Protein AF-A0A2U8TR05-F1 (afdb_monomer_lite)

pLDDT: mean 70.83, std 16.11, range [38.09, 92.12]

Secondary structure (DSSP, 8-state):
----B-TTSSEEEETTEEEEPP-TTS-HHHHHHHHHHHHHHHHHHHHHT-TTSTTS----------

Foldseek 3Di:
DDFPADPQNQWTDDPNDIDGDDRPVPPPPPVVVVVVVVVVVVVVCVVVVVPPPPPPDDDDPPDDDD

Radius of gyration: 18.85 Å; chains: 1; bounding box: 35×30×50 Å

Structure (mmCIF, N/CA/C/O backbone):
data_AF-A0A2U8TR05-F1
#
_entry.id   AF-A0A2U8TR05-F1
#
loop_
_atom_site.group_PDB
_atom_site.id
_atom_site.type_symbol
_atom_site.label_atom_id
_atom_site.label_alt_id
_atom_site.label_comp_id
_atom_site.label_asym_id
_atom_site.label_entity_id
_atom_site.label_seq_id
_atom_site.pdbx_PDB_ins_code
_atom_site.Cartn_x
_atom_site.Cartn_y
_atom_site.Cartn_z
_atom_site.occupancy
_atom_site.B_iso_or_equiv
_atom_site.auth_seq_id
_atom_site.auth_comp_id
_atom_site.auth_asym_id
_atom_site.auth_atom_id
_atom_site.pdbx_PDB_model_num
ATOM 1 N N . MET A 1 1 ? 13.932 -10.475 -22.050 1.00 43.81 1 MET A N 1
ATOM 2 C CA . MET A 1 1 ? 13.317 -9.129 -22.036 1.00 43.81 1 MET A CA 1
ATOM 3 C C . MET A 1 1 ? 13.714 -8.440 -20.742 1.00 43.81 1 MET A C 1
ATOM 5 O O . MET A 1 1 ? 13.117 -8.703 -19.707 1.00 43.81 1 MET A O 1
ATOM 9 N N . SER A 1 2 ? 14.779 -7.643 -20.773 1.00 50.56 2 SER A N 1
ATOM 10 C CA . SER A 1 2 ? 15.221 -6.855 -19.623 1.00 50.56 2 SER A CA 1
ATOM 11 C C . SER A 1 2 ? 14.244 -5.697 -19.418 1.00 50.56 2 SER A C 1
ATOM 13 O O . SER A 1 2 ? 14.139 -4.796 -20.246 1.00 50.56 2 SER A O 1
ATOM 15 N N . LYS A 1 3 ? 13.472 -5.739 -18.330 1.00 60.03 3 LYS A N 1
ATOM 16 C CA . LYS A 1 3 ? 12.692 -4.585 -17.881 1.00 60.03 3 LYS A CA 1
ATOM 17 C C . LYS A 1 3 ? 13.710 -3.540 -17.423 1.00 60.03 3 LYS A C 1
ATOM 19 O O . LYS A 1 3 ? 14.527 -3.844 -16.558 1.00 60.03 3 LYS A O 1
ATOM 24 N N . ALA A 1 4 ? 13.720 -2.366 -18.052 1.00 70.69 4 ALA A N 1
ATOM 25 C CA . ALA A 1 4 ? 14.604 -1.270 -17.671 1.00 70.69 4 ALA A CA 1
ATOM 26 C C . ALA A 1 4 ? 14.140 -0.711 -16.318 1.00 70.69 4 ALA A C 1
ATOM 28 O O . ALA A 1 4 ? 13.348 0.231 -16.247 1.00 70.69 4 ALA A O 1
ATOM 29 N N . THR A 1 5 ? 14.567 -1.384 -15.257 1.00 78.50 5 THR A N 1
ATOM 30 C CA . THR A 1 5 ? 14.449 -0.944 -13.872 1.00 78.50 5 THR A CA 1
ATOM 31 C C . THR A 1 5 ? 15.750 -0.239 -13.510 1.00 78.50 5 THR A C 1
ATOM 33 O O . THR A 1 5 ? 16.826 -0.664 -13.939 1.00 78.50 5 THR A O 1
ATOM 36 N N . THR A 1 6 ? 15.671 0.849 -12.752 1.00 81.38 6 THR A N 1
ATOM 37 C CA . THR A 1 6 ? 16.860 1.524 -12.233 1.00 81.38 6 THR A CA 1
ATOM 38 C C . THR A 1 6 ? 17.665 0.575 -11.325 1.00 81.38 6 THR A C 1
ATOM 40 O O . THR A 1 6 ? 17.075 -0.321 -10.716 1.00 81.38 6 THR A O 1
ATOM 43 N N . PRO A 1 7 ? 19.003 0.717 -11.224 1.00 79.38 7 PRO A N 1
ATOM 44 C CA . PRO A 1 7 ? 19.837 -0.188 -10.418 1.00 79.38 7 PRO A CA 1
ATOM 45 C C . PRO A 1 7 ? 19.437 -0.258 -8.938 1.00 79.38 7 PRO A C 1
ATOM 47 O O . PRO A 1 7 ? 19.639 -1.275 -8.286 1.00 79.38 7 PRO A O 1
ATOM 50 N N . ASP A 1 8 ? 18.845 0.819 -8.425 1.00 75.25 8 ASP A N 1
ATOM 51 C CA . ASP A 1 8 ? 18.298 0.932 -7.073 1.00 75.25 8 ASP A CA 1
ATOM 52 C C . ASP A 1 8 ? 16.909 0.282 -6.914 1.00 7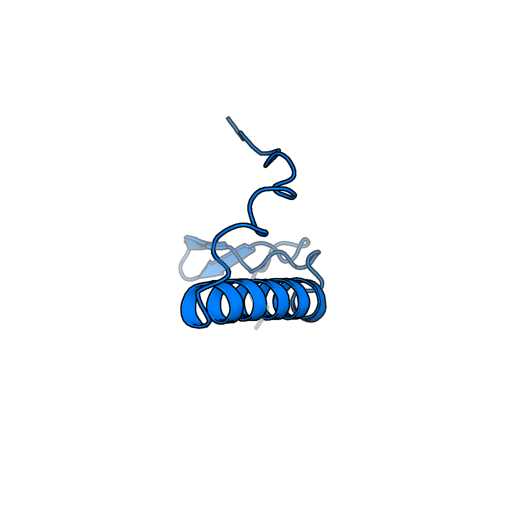5.25 8 ASP A C 1
ATOM 54 O O . ASP A 1 8 ? 16.362 0.264 -5.816 1.00 75.25 8 ASP A O 1
ATOM 58 N N . GLY A 1 9 ? 16.309 -0.238 -7.989 1.00 79.12 9 GLY A N 1
ATOM 59 C CA . GLY A 1 9 ? 15.013 -0.920 -7.973 1.00 79.12 9 GLY A CA 1
ATOM 60 C C . GLY A 1 9 ? 13.801 -0.004 -7.774 1.00 79.12 9 GLY A C 1
ATOM 61 O O . GLY A 1 9 ? 12.668 -0.484 -7.799 1.00 79.12 9 GLY A O 1
ATOM 62 N N . GLN A 1 10 ? 14.013 1.302 -7.591 1.00 83.62 10 GLN A N 1
ATOM 63 C CA . GLN A 1 10 ? 12.964 2.250 -7.208 1.00 83.62 10 GLN A CA 1
ATOM 64 C C . GLN A 1 10 ? 12.110 2.733 -8.379 1.00 83.62 10 GLN A C 1
ATOM 66 O O . GLN A 1 10 ? 11.024 3.267 -8.152 1.00 83.62 10 GLN A O 1
ATOM 71 N N . TYR A 1 11 ? 12.565 2.557 -9.620 1.00 88.19 11 TYR A N 1
ATOM 72 C CA . TYR A 1 11 ? 11.839 3.019 -10.793 1.00 88.19 11 TYR A CA 1
ATOM 73 C C . TYR A 1 11 ? 11.923 2.035 -11.954 1.00 88.19 11 TYR A C 1
ATOM 75 O O . TYR A 1 11 ? 12.901 1.309 -12.110 1.00 88.19 11 TYR A O 1
ATOM 83 N N . PHE A 1 12 ? 10.909 2.044 -12.815 1.00 87.81 12 PHE A N 1
ATOM 84 C CA . PHE A 1 12 ? 10.909 1.304 -14.076 1.00 87.81 12 PHE A CA 1
ATOM 85 C C . PHE A 1 12 ? 10.262 2.124 -15.190 1.00 87.81 12 PHE A C 1
ATOM 87 O O . PHE A 1 12 ? 9.414 2.976 -14.932 1.00 87.81 12 PHE A O 1
ATOM 94 N N . VAL A 1 13 ? 10.648 1.865 -16.440 1.00 86.62 13 VAL A N 1
ATOM 95 C CA . VAL A 1 13 ? 10.117 2.594 -17.603 1.00 86.62 13 VAL A CA 1
ATOM 96 C C . VAL A 1 13 ? 9.125 1.735 -18.389 1.00 86.62 13 VAL A C 1
ATOM 98 O O . VAL A 1 13 ? 9.423 0.597 -18.753 1.00 86.62 13 VAL A O 1
ATOM 101 N N . VAL A 1 14 ? 7.950 2.293 -18.696 1.00 85.81 14 VAL A N 1
ATOM 102 C CA . VAL A 1 14 ? 6.946 1.699 -19.597 1.00 85.81 14 VAL A CA 1
ATOM 103 C C . VAL A 1 14 ? 6.514 2.753 -20.605 1.00 85.81 14 VAL A C 1
ATOM 105 O O . VAL A 1 14 ? 6.069 3.827 -20.214 1.00 85.81 14 VAL A O 1
ATOM 108 N N . LYS A 1 15 ? 6.636 2.448 -21.906 1.00 85.62 15 LYS A N 1
ATOM 109 C CA . LYS A 1 15 ? 6.267 3.359 -23.011 1.00 85.62 15 LYS A CA 1
ATOM 110 C C . LYS A 1 15 ? 6.911 4.757 -22.901 1.00 85.62 15 LYS A C 1
ATOM 112 O O . LYS A 1 15 ? 6.270 5.759 -23.184 1.00 85.62 15 LYS A O 1
ATOM 117 N N . GLY A 1 16 ? 8.168 4.825 -22.455 1.00 84.81 16 GLY A N 1
ATOM 118 C CA . GLY A 1 16 ? 8.891 6.092 -22.270 1.00 84.81 16 GLY A CA 1
ATOM 119 C C . GLY A 1 16 ? 8.509 6.876 -21.008 1.00 84.81 16 GLY A C 1
ATOM 120 O O . GLY A 1 16 ? 9.065 7.942 -20.773 1.00 84.81 16 GLY A O 1
ATOM 121 N N . GLN A 1 17 ? 7.607 6.350 -20.176 1.00 85.25 17 GLN A N 1
ATOM 122 C CA . GLN A 1 17 ? 7.199 6.974 -18.921 1.00 85.25 17 GLN A CA 1
ATOM 123 C C . GLN A 1 17 ? 7.839 6.267 -17.725 1.00 85.25 17 GLN A C 1
ATOM 125 O O . GLN A 1 17 ? 7.869 5.036 -17.671 1.00 85.25 17 GLN A O 1
ATOM 130 N N . LEU A 1 18 ? 8.342 7.053 -16.770 1.00 88.12 18 LEU A N 1
ATOM 131 C CA . LEU A 1 18 ? 8.955 6.570 -15.534 1.00 88.12 18 LEU A CA 1
ATOM 132 C C . LEU A 1 18 ? 7.884 6.312 -14.468 1.00 88.12 18 LEU A C 1
ATOM 134 O O . LEU A 1 18 ? 7.089 7.193 -14.146 1.00 88.12 18 LEU A O 1
ATOM 138 N N . TRP A 1 19 ? 7.892 5.112 -13.901 1.00 89.44 19 TRP A N 1
ATOM 139 C CA . TRP A 1 19 ? 6.989 4.677 -12.840 1.00 89.44 19 TRP A CA 1
ATOM 140 C C . TRP A 1 19 ? 7.778 4.401 -11.563 1.00 89.44 19 TRP A C 1
ATOM 142 O O . TRP A 1 19 ? 8.864 3.826 -11.627 1.00 89.44 19 TRP A O 1
ATOM 152 N N . ARG A 1 20 ? 7.226 4.788 -10.406 1.00 86.75 20 ARG A N 1
ATOM 153 C CA . ARG A 1 20 ? 7.791 4.469 -9.085 1.00 86.75 20 ARG A CA 1
ATOM 154 C C . ARG A 1 20 ? 7.424 3.047 -8.666 1.00 86.75 20 ARG A C 1
ATOM 156 O O . ARG A 1 20 ? 6.257 2.665 -8.723 1.00 86.75 20 ARG A O 1
ATOM 163 N N . CYS A 1 21 ? 8.418 2.297 -8.212 1.00 80.69 21 CYS A N 1
ATOM 164 C CA . CYS A 1 21 ? 8.249 1.069 -7.448 1.00 80.69 21 CYS A CA 1
ATOM 165 C C . CYS A 1 21 ? 8.041 1.386 -5.963 1.00 80.69 21 CYS A C 1
ATOM 167 O O . CYS A 1 21 ? 8.418 2.453 -5.472 1.00 80.69 21 CYS A O 1
ATOM 169 N N . THR A 1 22 ? 7.506 0.408 -5.234 1.00 75.06 22 THR A N 1
ATOM 170 C CA . THR A 1 22 ? 7.640 0.336 -3.777 1.00 75.06 22 THR A CA 1
ATOM 171 C C . THR A 1 22 ? 9.121 0.410 -3.399 1.00 75.06 22 THR A C 1
ATOM 173 O O . THR A 1 22 ? 9.942 -0.229 -4.057 1.00 75.06 22 THR A O 1
ATOM 176 N N . ASN A 1 23 ? 9.466 1.196 -2.371 1.00 70.69 23 ASN A N 1
ATOM 177 C CA . ASN A 1 23 ? 10.852 1.347 -1.931 1.00 70.69 23 ASN A CA 1
ATOM 178 C C . ASN A 1 23 ? 11.409 -0.026 -1.496 1.00 70.69 23 ASN A C 1
ATOM 180 O O . ASN A 1 23 ? 10.945 -0.568 -0.494 1.00 70.69 23 ASN A O 1
ATOM 184 N N . PRO A 1 24 ? 12.403 -0.586 -2.205 1.00 68.81 24 PRO A N 1
ATOM 185 C CA . PRO A 1 24 ? 12.905 -1.927 -1.932 1.00 68.81 24 PRO A CA 1
ATOM 186 C C . PRO A 1 24 ? 13.715 -2.016 -0.632 1.00 68.81 24 PRO A C 1
ATOM 188 O O . PRO A 1 24 ? 13.962 -3.122 -0.159 1.00 68.81 24 PRO A O 1
ATOM 191 N N . SER A 1 25 ? 14.123 -0.883 -0.038 1.00 69.25 25 SER A N 1
ATOM 192 C CA . SER A 1 25 ? 14.765 -0.871 1.285 1.00 69.25 25 SER A CA 1
ATOM 193 C C . SER A 1 25 ? 13.774 -1.017 2.439 1.00 69.25 25 SER A C 1
ATOM 195 O O . SER A 1 25 ? 14.185 -1.273 3.571 1.00 69.25 25 SER A O 1
ATOM 197 N N . LEU A 1 26 ? 12.471 -0.903 2.170 1.00 66.75 26 LEU A N 1
ATOM 198 C CA . LEU A 1 26 ? 11.447 -1.256 3.139 1.00 66.75 26 LEU A CA 1
ATOM 199 C C . LEU A 1 26 ? 11.295 -2.779 3.127 1.00 66.75 26 LEU A C 1
ATOM 201 O O . LEU A 1 26 ? 10.908 -3.376 2.123 1.00 66.75 26 LEU A O 1
ATOM 205 N N . SER A 1 27 ? 11.569 -3.435 4.256 1.00 65.31 27 SER A N 1
ATOM 206 C CA . SER A 1 27 ? 11.148 -4.821 4.486 1.00 65.31 27 SER A CA 1
ATOM 207 C C . SER A 1 27 ? 9.633 -4.830 4.727 1.00 65.31 27 SER A C 1
ATOM 209 O O . SER A 1 27 ? 9.140 -5.037 5.834 1.00 65.31 27 SER A O 1
ATOM 211 N N . GLU A 1 28 ? 8.889 -4.552 3.651 1.00 62.22 28 GLU A N 1
ATOM 212 C CA . GLU A 1 28 ? 7.461 -4.199 3.583 1.00 62.22 28 GLU A CA 1
ATOM 213 C C . GLU A 1 28 ? 6.546 -5.039 4.481 1.00 62.22 28 GLU A C 1
ATOM 215 O O . GLU A 1 28 ? 5.496 -4.580 4.912 1.00 62.22 28 GLU A O 1
ATOM 220 N N . ARG A 1 29 ? 6.912 -6.283 4.792 1.00 61.19 29 ARG A N 1
ATOM 221 C CA . ARG A 1 29 ? 6.029 -7.200 5.514 1.00 61.19 29 ARG A CA 1
ATOM 222 C C . ARG A 1 29 ? 5.985 -6.924 7.017 1.00 61.19 29 ARG A C 1
ATOM 224 O O . ARG A 1 29 ? 4.900 -6.962 7.584 1.00 61.19 29 ARG A O 1
ATOM 231 N N . CYS A 1 30 ? 7.113 -6.636 7.666 1.00 64.44 30 CYS A N 1
ATOM 232 C CA . CYS A 1 30 ? 7.135 -6.500 9.129 1.00 64.44 30 CYS A CA 1
ATOM 233 C C . CYS A 1 30 ? 6.523 -5.168 9.577 1.00 64.44 30 CYS A C 1
ATOM 235 O O . CYS A 1 30 ? 5.587 -5.161 10.373 1.00 64.44 30 CYS A O 1
ATOM 237 N N . ALA A 1 31 ? 6.958 -4.058 8.973 1.00 74.06 31 ALA A N 1
ATOM 238 C CA . ALA A 1 31 ? 6.468 -2.725 9.323 1.00 74.06 31 ALA A CA 1
ATOM 239 C C . ALA A 1 31 ? 4.972 -2.540 9.012 1.00 74.06 31 ALA A C 1
ATOM 241 O O . ALA A 1 31 ? 4.249 -1.901 9.776 1.00 74.06 31 ALA A O 1
ATOM 242 N N . VAL A 1 32 ? 4.471 -3.130 7.918 1.00 82.00 32 VAL A N 1
ATOM 243 C CA . VAL A 1 32 ? 3.037 -3.083 7.595 1.00 82.00 32 VAL A CA 1
ATOM 244 C C . VAL A 1 32 ? 2.231 -3.929 8.574 1.00 82.00 32 VAL A C 1
ATOM 246 O O . VAL A 1 32 ? 1.167 -3.491 9.005 1.00 82.00 32 VAL A O 1
ATOM 249 N N . ASN A 1 33 ? 2.719 -5.110 8.959 1.00 81.81 33 ASN A N 1
ATOM 250 C CA . ASN A 1 33 ? 2.026 -5.953 9.932 1.00 81.81 33 ASN A CA 1
ATOM 251 C C . ASN A 1 33 ? 1.902 -5.256 11.292 1.00 81.81 33 ASN A C 1
ATOM 253 O O . ASN A 1 33 ? 0.803 -5.212 11.843 1.00 81.81 33 ASN A O 1
ATOM 257 N N . GLU A 1 34 ? 2.986 -4.662 11.790 1.00 85.56 34 GLU A N 1
ATOM 258 C CA . GLU A 1 34 ? 2.995 -3.892 13.041 1.00 85.56 34 GLU A CA 1
ATOM 259 C C . GLU A 1 34 ? 2.070 -2.672 12.961 1.00 85.56 34 GLU A C 1
ATOM 261 O O . GLU A 1 34 ? 1.217 -2.474 13.829 1.00 85.56 34 GLU A O 1
ATOM 266 N N . LEU A 1 35 ? 2.144 -1.902 11.871 1.00 87.00 35 LEU A N 1
ATOM 267 C CA . LEU A 1 35 ? 1.252 -0.765 11.641 1.00 87.00 35 LEU A CA 1
ATOM 268 C C . LEU A 1 35 ? -0.222 -1.193 11.619 1.00 87.00 35 LEU A C 1
ATOM 270 O O . LEU A 1 35 ? -1.088 -0.513 12.172 1.00 87.00 35 LEU A O 1
ATOM 274 N N . MET A 1 36 ? -0.534 -2.309 10.962 1.00 92.12 36 MET A N 1
ATOM 275 C CA . MET A 1 36 ? -1.904 -2.805 10.854 1.00 92.12 36 MET A CA 1
ATOM 276 C C . MET A 1 36 ? -2.407 -3.399 12.172 1.00 92.12 36 MET A C 1
ATOM 278 O O . MET A 1 36 ? -3.593 -3.244 12.466 1.00 92.12 36 MET A O 1
ATOM 282 N N . ALA A 1 37 ? -1.537 -4.018 12.977 1.00 90.31 37 ALA A N 1
ATOM 283 C CA . ALA A 1 37 ? -1.852 -4.451 14.337 1.00 90.31 37 ALA A CA 1
ATOM 284 C C . ALA A 1 37 ? -2.203 -3.246 15.222 1.00 90.31 37 ALA A C 1
ATOM 286 O O . ALA A 1 37 ? -3.325 -3.173 15.726 1.00 90.31 37 ALA A O 1
ATOM 287 N N . ALA A 1 38 ? -1.332 -2.234 15.270 1.00 90.31 38 ALA A N 1
ATOM 288 C CA . ALA A 1 38 ? -1.575 -1.004 16.020 1.00 90.31 38 ALA A CA 1
ATOM 289 C C . ALA A 1 38 ? -2.886 -0.321 15.588 1.00 90.31 38 ALA A C 1
ATOM 291 O O . ALA A 1 38 ? -3.719 0.041 16.415 1.00 90.31 38 ALA A O 1
ATOM 292 N N . ARG A 1 39 ? -3.154 -0.203 14.277 1.00 91.94 39 ARG A N 1
ATOM 293 C CA . ARG A 1 39 ? -4.414 0.386 13.773 1.00 91.94 39 ARG A CA 1
ATOM 294 C C . ARG A 1 39 ? -5.658 -0.396 14.199 1.00 91.94 39 ARG A C 1
ATOM 296 O O . ARG A 1 39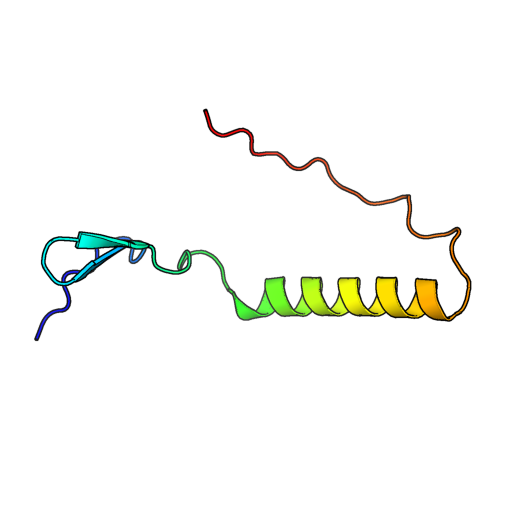 ? -6.710 0.217 14.397 1.00 91.94 39 ARG A O 1
ATOM 303 N N . ARG A 1 40 ? -5.570 -1.725 14.313 1.00 90.62 40 ARG A N 1
ATOM 304 C CA . ARG A 1 40 ? -6.676 -2.562 14.802 1.00 90.62 40 ARG A CA 1
ATOM 305 C C . ARG A 1 40 ? -6.921 -2.341 16.287 1.00 90.62 40 ARG A C 1
ATOM 307 O O . ARG A 1 40 ? -8.081 -2.201 16.655 1.00 90.62 40 ARG A O 1
ATOM 314 N N . GLU A 1 41 ? -5.873 -2.229 17.096 1.00 87.56 41 GLU A N 1
ATOM 315 C CA . GLU A 1 41 ? -5.991 -1.896 18.522 1.00 87.56 41 GLU A CA 1
ATOM 316 C C . GLU A 1 41 ? -6.651 -0.532 18.725 1.00 87.56 41 GLU A C 1
ATOM 318 O O . GLU A 1 41 ? -7.625 -0.424 19.467 1.00 87.56 41 GLU A O 1
ATOM 323 N N . VAL A 1 42 ? -6.229 0.490 17.967 1.00 87.06 42 VAL A N 1
ATOM 324 C CA . VAL A 1 42 ? -6.885 1.809 17.984 1.00 87.06 42 VAL A CA 1
ATOM 325 C C . VAL A 1 42 ? -8.369 1.701 17.647 1.00 87.06 42 VAL A C 1
ATOM 327 O O . VAL A 1 42 ? -9.207 2.347 18.278 1.00 87.06 42 VAL A O 1
ATOM 330 N N . LYS A 1 43 ? -8.712 0.920 16.617 1.00 86.62 43 LYS A N 1
ATOM 331 C CA . LYS A 1 43 ? -10.108 0.719 16.221 1.00 86.62 43 LYS A CA 1
ATOM 332 C C . LYS A 1 43 ? -10.889 -0.008 17.318 1.00 86.62 43 LYS A C 1
ATOM 334 O O . LYS A 1 43 ? -12.011 0.397 17.590 1.00 86.62 43 LYS A O 1
ATOM 339 N N . ALA A 1 44 ? -10.311 -1.033 17.940 1.00 84.50 44 ALA A N 1
ATOM 340 C CA . ALA A 1 44 ? -10.939 -1.779 19.025 1.00 84.50 44 ALA A CA 1
ATOM 341 C C . ALA A 1 44 ? -11.212 -0.880 20.240 1.00 84.50 44 ALA A C 1
ATOM 343 O O . ALA A 1 44 ? -12.354 -0.828 20.684 1.00 84.50 44 ALA A O 1
ATOM 344 N N . ALA A 1 45 ? -10.228 -0.089 20.681 1.00 80.75 45 ALA A N 1
ATOM 345 C CA . ALA A 1 45 ? -10.373 0.865 21.786 1.00 80.75 45 ALA A CA 1
ATOM 346 C C . ALA A 1 45 ? -11.457 1.927 21.518 1.00 80.75 45 ALA A C 1
ATOM 348 O O . ALA A 1 45 ? -12.252 2.273 22.388 1.00 80.75 45 ALA A O 1
ATOM 349 N N . LYS A 1 46 ? -11.545 2.417 20.273 1.00 79.25 46 LYS A N 1
ATOM 350 C CA . LYS A 1 46 ? -12.608 3.350 19.861 1.00 79.25 46 LYS A CA 1
ATOM 351 C C . LYS A 1 46 ? -14.002 2.724 19.885 1.00 79.25 46 LYS A C 1
ATOM 353 O O . LYS A 1 46 ? -14.970 3.434 20.126 1.00 79.25 46 LYS A O 1
ATOM 358 N N . VAL A 1 47 ? -14.113 1.430 19.583 1.00 78.44 47 VAL A N 1
ATOM 359 C CA . VAL A 1 47 ? -15.391 0.698 19.571 1.00 78.44 47 VAL A CA 1
ATOM 360 C C . VAL A 1 47 ? -15.813 0.298 20.987 1.00 78.44 47 VAL A C 1
ATOM 362 O O . VAL A 1 47 ? -17.004 0.319 21.277 1.00 78.44 47 VAL A O 1
ATOM 365 N N . SER A 1 48 ? -14.866 -0.026 21.873 1.00 70.69 48 SER A N 1
ATOM 366 C CA . SER A 1 48 ? -15.141 -0.387 23.271 1.00 70.69 48 SER A CA 1
ATOM 367 C C . SER A 1 48 ? -15.474 0.807 24.172 1.00 70.69 48 SER A C 1
ATOM 369 O O . SER A 1 48 ? -15.906 0.603 25.301 1.00 70.69 48 SER A O 1
ATOM 371 N N . GLY A 1 49 ? -15.311 2.043 23.687 1.00 60.97 49 GLY A N 1
ATOM 372 C CA . GLY A 1 49 ? -15.604 3.261 24.448 1.00 60.97 49 GLY A CA 1
ATOM 373 C C . GLY A 1 49 ? -14.439 3.783 25.299 1.00 60.97 49 GLY A C 1
ATOM 374 O O . GLY A 1 49 ? -14.572 4.858 25.879 1.00 60.97 49 GLY A O 1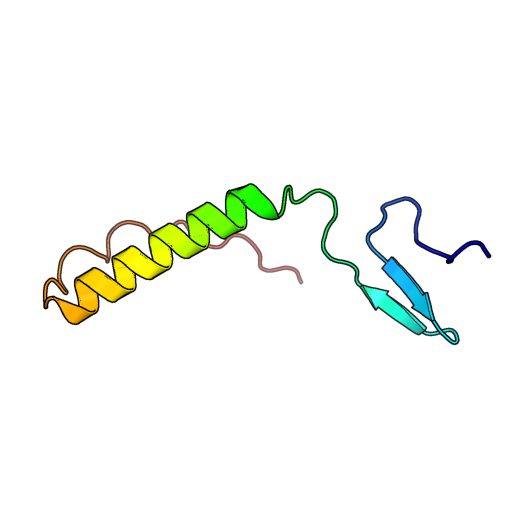
ATOM 375 N N . ASP A 1 50 ? -13.276 3.121 25.297 1.00 57.31 50 ASP A N 1
ATOM 376 C CA . ASP A 1 50 ? -12.054 3.551 26.005 1.00 57.31 50 ASP A CA 1
ATOM 377 C C . ASP A 1 50 ? -11.291 4.628 25.216 1.00 57.31 50 ASP A C 1
ATOM 379 O O . ASP A 1 50 ? -10.151 4.480 24.767 1.00 57.31 50 ASP A O 1
ATOM 383 N N . SER A 1 51 ? -11.959 5.760 25.014 1.00 52.78 51 SER A N 1
ATOM 384 C CA . SER A 1 51 ? -11.496 6.8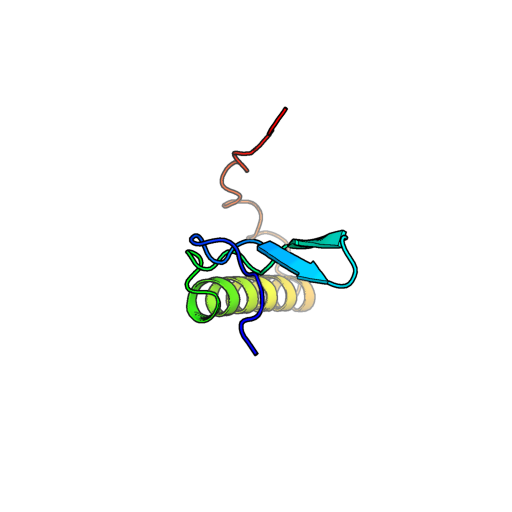67 24.169 1.00 52.78 51 SER A CA 1
ATOM 385 C C . SER A 1 51 ? -10.326 7.670 24.767 1.00 52.78 51 SER A C 1
ATOM 387 O O . SER A 1 51 ? -9.780 8.548 24.096 1.00 52.78 51 SER A O 1
ATOM 389 N N . GLU A 1 52 ? -9.926 7.389 26.008 1.00 53.31 52 GLU A N 1
ATOM 390 C CA . GLU A 1 52 ? -9.046 8.255 26.806 1.00 53.31 52 GLU A CA 1
ATOM 391 C C . GLU A 1 52 ? -7.547 7.897 26.732 1.00 53.31 52 GLU A C 1
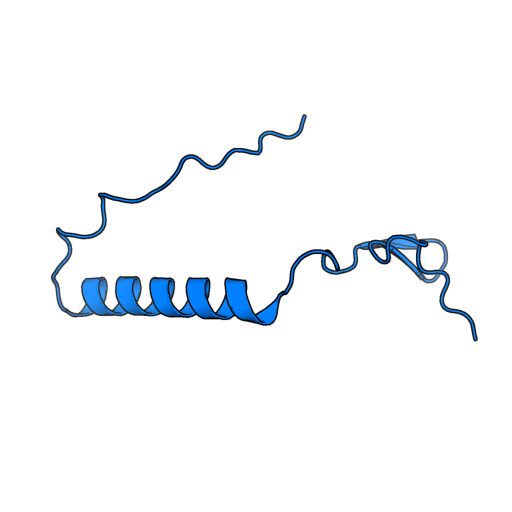ATOM 393 O O . GLU A 1 52 ? -6.704 8.767 26.941 1.00 53.31 52 GLU A O 1
ATOM 398 N N . GLN A 1 53 ? -7.152 6.668 26.374 1.00 50.94 53 GLN A N 1
ATOM 399 C CA . GLN A 1 53 ? -5.740 6.249 26.503 1.00 50.94 53 GLN A CA 1
ATOM 400 C C . GLN A 1 53 ? -4.849 6.472 25.268 1.00 50.94 53 GLN A C 1
ATOM 402 O O . GLN A 1 53 ? -3.627 6.369 25.364 1.00 50.94 53 GLN A O 1
ATOM 407 N N . LEU A 1 54 ? -5.405 6.853 24.113 1.00 50.62 54 LEU A N 1
ATOM 408 C CA . LEU A 1 54 ? -4.679 6.790 22.834 1.00 50.62 54 LEU A CA 1
ATOM 409 C C . LEU A 1 54 ? -4.082 8.119 22.333 1.00 50.62 54 LEU A C 1
ATOM 411 O O . LEU A 1 54 ? -3.869 8.307 21.135 1.00 50.62 54 LEU A O 1
ATOM 415 N N . LYS A 1 55 ? -3.821 9.077 23.230 1.00 53.22 55 LYS A N 1
ATOM 416 C CA . LYS A 1 55 ? -3.191 10.365 22.870 1.00 53.22 55 LYS A CA 1
ATOM 417 C C . LYS A 1 55 ? -1.6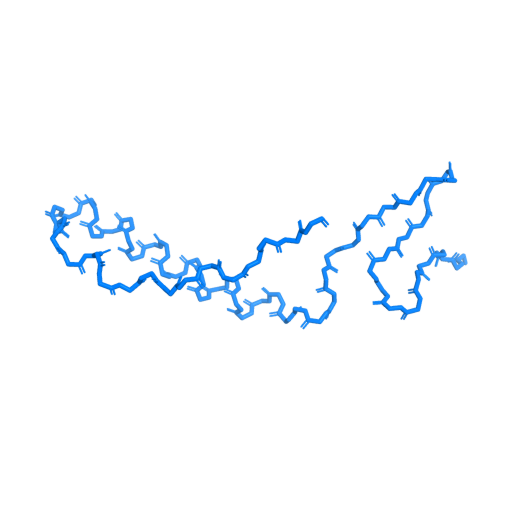84 10.435 23.119 1.00 53.22 55 LYS A C 1
ATOM 419 O O . LYS A 1 55 ? -1.080 11.420 22.700 1.00 53.22 55 LYS A O 1
ATOM 424 N N . LYS A 1 56 ? -1.060 9.447 23.771 1.00 50.88 56 LYS A N 1
ATOM 425 C CA . LYS A 1 56 ? 0.306 9.644 24.284 1.00 50.88 56 LYS A CA 1
ATOM 426 C C . LYS A 1 56 ? 1.441 9.404 23.285 1.00 50.88 56 LYS A C 1
ATOM 428 O O . LYS A 1 56 ? 2.513 9.957 23.485 1.00 50.88 56 LYS A O 1
ATOM 433 N N . GLU A 1 57 ? 1.243 8.673 22.193 1.00 51.31 57 GLU A N 1
ATOM 434 C CA . GLU A 1 57 ? 2.385 8.266 21.359 1.00 51.31 57 GLU A CA 1
ATOM 435 C C . GLU A 1 57 ? 2.138 8.526 19.874 1.00 51.31 57 GLU A C 1
ATOM 437 O O . GLU A 1 57 ? 1.828 7.644 19.080 1.00 51.31 57 GLU A O 1
ATOM 442 N N . ARG A 1 58 ? 2.283 9.796 19.487 1.00 53.81 58 ARG A N 1
ATOM 443 C CA . ARG A 1 58 ? 2.560 10.169 18.098 1.00 53.81 58 ARG A CA 1
ATOM 444 C C . ARG A 1 58 ? 3.990 10.711 18.043 1.00 53.81 58 ARG A C 1
ATOM 446 O O . ARG A 1 58 ? 4.182 11.868 18.418 1.00 53.81 58 ARG A O 1
ATOM 453 N N . PRO A 1 59 ? 4.992 9.931 17.603 1.00 48.47 59 PRO A N 1
ATOM 454 C CA . PRO A 1 59 ? 6.302 10.498 17.317 1.00 48.47 59 PRO A CA 1
ATOM 455 C C . PRO A 1 59 ? 6.182 11.521 16.170 1.00 48.47 59 PRO A C 1
ATOM 457 O O . PRO A 1 59 ? 5.323 11.366 15.292 1.00 48.47 59 PRO A O 1
ATOM 460 N N . PRO A 1 60 ? 6.992 12.595 16.180 1.00 46.44 60 PRO A N 1
ATOM 461 C CA . PRO A 1 60 ? 6.929 13.639 15.166 1.00 46.44 60 PRO A CA 1
ATOM 462 C C . PRO A 1 60 ? 7.233 13.042 13.788 1.00 46.44 60 PRO A C 1
ATOM 464 O O . PRO A 1 60 ? 8.277 12.424 13.585 1.00 46.44 60 PRO A O 1
ATOM 467 N N . GLN A 1 61 ? 6.314 13.228 12.835 1.00 53.78 61 GLN A N 1
ATOM 468 C CA . GLN A 1 61 ? 6.561 12.928 11.427 1.00 53.78 61 GLN A CA 1
ATOM 469 C C . GLN A 1 61 ? 7.655 13.874 10.923 1.00 53.78 61 GLN A C 1
ATOM 471 O O . GLN A 1 61 ? 7.393 15.018 10.559 1.00 53.78 61 GLN A O 1
ATOM 476 N N . SER A 1 62 ? 8.898 13.402 10.946 1.00 51.50 62 SER A N 1
ATOM 477 C CA . SER A 1 62 ? 9.987 14.023 10.206 1.00 51.50 62 SER A CA 1
ATOM 478 C C . SER A 1 62 ? 9.787 13.710 8.727 1.00 51.50 62 SER A C 1
ATOM 480 O O . SER A 1 62 ? 9.741 12.539 8.349 1.00 51.50 62 SER A O 1
ATOM 482 N N . GLY A 1 63 ? 9.634 14.742 7.898 1.00 41.09 63 GLY A N 1
ATOM 483 C CA . GLY A 1 63 ? 9.591 14.554 6.449 1.00 41.09 63 GLY A CA 1
ATOM 484 C C . GLY A 1 63 ? 8.906 15.650 5.640 1.00 41.09 63 GLY A C 1
ATOM 485 O O . GLY A 1 63 ? 8.179 15.325 4.709 1.00 41.09 63 GLY A O 1
ATOM 486 N N . SER A 1 64 ? 9.137 16.933 5.944 1.00 40.97 64 SER A N 1
ATOM 487 C CA . SER A 1 64 ? 8.981 17.972 4.916 1.00 40.97 64 SER A CA 1
ATOM 488 C C . SER A 1 64 ? 10.139 17.834 3.933 1.00 40.97 64 SER A C 1
ATOM 490 O O . SER A 1 64 ? 11.268 18.205 4.252 1.00 40.97 64 SER A O 1
ATOM 492 N N . ILE A 1 65 ? 9.867 17.292 2.750 1.00 43.78 65 ILE A N 1
ATOM 493 C CA . ILE A 1 65 ? 10.781 17.369 1.610 1.00 43.78 65 ILE A CA 1
ATOM 494 C C . ILE A 1 65 ? 10.291 18.539 0.754 1.00 43.78 65 ILE A C 1
ATOM 496 O O . ILE A 1 65 ? 9.132 18.556 0.341 1.00 43.78 65 ILE A O 1
ATOM 500 N N . LYS A 1 66 ? 11.166 19.539 0.615 1.00 38.09 66 LYS A N 1
ATOM 501 C CA . LYS A 1 66 ? 11.010 20.710 -0.256 1.00 38.09 66 LYS A CA 1
ATOM 502 C C . LYS A 1 66 ? 10.915 20.311 -1.724 1.00 38.09 66 LYS A C 1
ATOM 504 O O . LYS A 1 66 ? 11.539 19.288 -2.084 1.00 38.09 66 LYS A O 1
#

Sequence (66 aa):
MSKATTPDGQYFVVKGQLWRCTNPSLSERCAVNELMAARREVKAAKVSGDSEQLKKERPPQSGSIK